Protein AF-A0A850LRT7-F1 (afdb_monomer_lite)

Foldseek 3Di:
DDDDDDPCPPVVVVVVVVVVVVVVVVVVVVVVVVVVVVVPPDFDFPDQWDADPVRDIDGLVVQVPDPQHDPPPSDNRDVVNTTDD

Structure (mmCIF, N/CA/C/O backbone):
data_AF-A0A850LRT7-F1
#
_entry.id   AF-A0A850LRT7-F1
#
loop_
_atom_site.group_PDB
_atom_site.id
_atom_site.type_symbol
_atom_site.label_atom_id
_atom_site.label_alt_id
_atom_site.label_comp_id
_atom_site.label_asym_id
_atom_site.label_entity_id
_atom_site.label_seq_id
_atom_site.pdbx_PDB_ins_code
_atom_site.Cartn_x
_atom_site.Cartn_y
_atom_site.Cartn_z
_atom_site.occupancy
_atom_site.B_iso_or_equiv
_atom_site.auth_seq_id
_atom_site.auth_comp_id
_atom_site.auth_asym_id
_atom_site.auth_atom_id
_atom_site.pdbx_PDB_model_num
ATOM 1 N N . MET A 1 1 ? 63.103 0.850 -19.717 1.00 54.22 1 MET A N 1
ATOM 2 C CA . MET A 1 1 ? 62.220 0.224 -20.727 1.00 54.22 1 MET A CA 1
ATOM 3 C C . MET A 1 1 ? 61.193 1.251 -21.183 1.00 54.22 1 MET A C 1
ATOM 5 O O . MET A 1 1 ? 60.552 1.834 -20.311 1.00 54.22 1 MET A O 1
ATOM 9 N N . PRO A 1 2 ? 61.068 1.541 -22.488 1.00 59.19 2 PRO A N 1
ATOM 10 C CA . PRO A 1 2 ? 60.065 2.483 -22.974 1.00 59.19 2 PRO A CA 1
ATOM 11 C C . PRO A 1 2 ? 58.661 1.883 -22.801 1.00 59.19 2 PRO A C 1
ATOM 13 O O . PRO A 1 2 ? 58.434 0.719 -23.122 1.00 59.19 2 PRO A O 1
ATOM 16 N N . LYS A 1 3 ? 57.726 2.665 -22.247 1.00 63.94 3 LYS A N 1
ATOM 17 C CA . LYS A 1 3 ? 56.319 2.261 -22.117 1.00 63.94 3 LYS A CA 1
ATOM 18 C C . LYS A 1 3 ? 55.677 2.299 -23.505 1.00 63.94 3 LYS A C 1
ATOM 20 O O . LYS A 1 3 ? 55.676 3.356 -24.130 1.00 63.94 3 LYS A O 1
ATOM 25 N N . GLN A 1 4 ? 55.138 1.171 -23.970 1.00 68.19 4 GLN A N 1
ATOM 26 C CA . GLN A 1 4 ? 54.326 1.126 -25.189 1.00 68.19 4 GLN A CA 1
ATOM 27 C C . GLN A 1 4 ? 53.138 2.081 -25.042 1.00 68.19 4 GLN A C 1
ATOM 29 O O . GLN A 1 4 ? 52.306 1.925 -24.147 1.00 68.19 4 GLN A O 1
ATOM 34 N N . THR A 1 5 ? 53.068 3.085 -25.911 1.00 66.38 5 THR A N 1
ATOM 35 C CA . THR A 1 5 ? 51.875 3.910 -26.083 1.00 66.38 5 THR A CA 1
ATOM 36 C C . THR A 1 5 ? 50.818 3.102 -26.833 1.00 66.38 5 THR A C 1
ATOM 38 O O . THR A 1 5 ? 51.135 2.310 -27.719 1.00 66.38 5 THR A O 1
ATOM 41 N N . SER A 1 6 ? 49.551 3.252 -26.440 1.00 63.16 6 SER A N 1
ATOM 42 C CA . SER A 1 6 ? 48.449 2.519 -27.069 1.00 63.16 6 SER A CA 1
ATOM 43 C C . SER A 1 6 ? 48.370 2.876 -28.558 1.00 63.16 6 SER A C 1
ATOM 45 O O . SER A 1 6 ? 48.342 4.061 -28.895 1.00 63.16 6 SER A O 1
ATOM 47 N N . LEU A 1 7 ? 48.282 1.862 -29.422 1.00 65.88 7 LEU A N 1
ATOM 48 C CA . LEU A 1 7 ? 48.216 1.998 -30.884 1.00 65.88 7 LEU A CA 1
ATOM 49 C C . LEU A 1 7 ? 46.963 2.744 -31.385 1.00 65.88 7 LEU A C 1
ATOM 51 O O . LEU A 1 7 ? 46.960 3.220 -32.514 1.00 65.88 7 LEU A O 1
ATOM 55 N N . PHE A 1 8 ? 45.928 2.889 -30.549 1.00 63.59 8 PHE A N 1
ATOM 56 C CA . PHE A 1 8 ? 44.650 3.506 -30.920 1.00 63.59 8 PHE A CA 1
ATOM 57 C C . PHE A 1 8 ? 44.183 4.518 -29.859 1.00 63.59 8 PHE A C 1
ATOM 59 O O . PHE A 1 8 ? 43.300 4.227 -29.047 1.00 63.59 8 PHE A O 1
ATOM 66 N N . PRO A 1 9 ? 44.758 5.734 -29.835 1.00 64.19 9 PRO A N 1
ATOM 67 C CA . PRO A 1 9 ? 44.371 6.770 -28.873 1.00 64.19 9 PRO A CA 1
ATOM 68 C C . PRO A 1 9 ? 42.896 7.205 -29.001 1.00 64.19 9 PRO A C 1
ATOM 70 O O . PRO A 1 9 ? 42.287 7.633 -28.019 1.00 64.19 9 PRO A O 1
ATOM 73 N N . GLU A 1 10 ? 42.288 7.054 -30.179 1.00 64.88 10 GLU A N 1
ATOM 74 C CA . GLU A 1 10 ? 40.889 7.416 -30.443 1.00 64.88 10 GLU A CA 1
ATOM 75 C C . GLU A 1 10 ? 39.881 6.517 -29.705 1.00 64.88 10 GLU A C 1
ATOM 77 O O . GLU A 1 10 ? 38.853 7.004 -29.217 1.00 64.88 10 GLU A O 1
ATOM 82 N N . ASP A 1 11 ? 40.193 5.230 -29.531 1.00 64.69 11 ASP A N 1
ATOM 83 C CA . ASP A 1 11 ? 39.329 4.277 -28.824 1.00 64.69 11 ASP A CA 1
ATOM 84 C C . ASP A 1 11 ? 39.295 4.540 -27.316 1.00 64.69 11 ASP A C 1
ATOM 86 O O . ASP A 1 11 ? 38.240 4.438 -26.677 1.00 64.69 11 ASP A O 1
ATOM 90 N N . GLU A 1 12 ? 40.415 4.977 -26.732 1.00 64.31 12 GLU A N 1
ATOM 91 C CA . GLU A 1 12 ? 40.440 5.428 -25.340 1.00 64.31 12 GLU A CA 1
ATOM 92 C C . GLU A 1 12 ? 39.569 6.669 -25.120 1.00 64.31 12 GLU A C 1
ATOM 94 O O . GLU A 1 12 ? 38.865 6.768 -24.106 1.00 64.31 12 GLU A O 1
ATOM 99 N N . ILE A 1 13 ? 39.602 7.621 -26.058 1.00 66.50 13 ILE A N 1
ATOM 100 C CA . ILE A 1 13 ? 38.799 8.846 -25.992 1.00 66.50 13 ILE A CA 1
ATOM 101 C C . ILE A 1 13 ? 37.314 8.489 -26.093 1.00 66.50 13 ILE A C 1
ATOM 103 O O . ILE A 1 13 ? 36.525 8.923 -25.247 1.00 66.50 13 ILE A O 1
ATOM 107 N N . ARG A 1 14 ? 36.930 7.627 -27.046 1.00 66.00 14 ARG A N 1
ATOM 108 C CA . ARG A 1 14 ? 35.552 7.124 -27.188 1.00 66.00 14 ARG A CA 1
ATOM 109 C C . ARG A 1 14 ? 35.073 6.402 -25.931 1.00 66.00 14 ARG A C 1
ATOM 111 O O . ARG A 1 14 ? 33.972 6.672 -25.448 1.00 66.00 14 ARG A O 1
ATOM 118 N N . LYS A 1 15 ? 35.907 5.550 -25.328 1.00 68.44 15 LYS A N 1
ATOM 119 C CA . LYS A 1 15 ? 35.578 4.828 -24.087 1.00 68.44 15 LYS A CA 1
ATOM 120 C C . LYS A 1 15 ? 35.357 5.784 -22.909 1.00 68.44 15 LYS A C 1
ATOM 122 O O . LYS A 1 15 ? 34.370 5.649 -22.18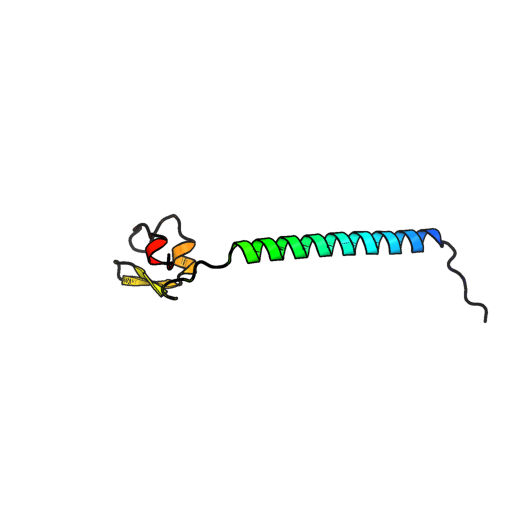1 1.00 68.44 15 LYS A O 1
ATOM 127 N N . LYS A 1 16 ? 36.214 6.802 -22.754 1.00 67.06 16 LYS A N 1
ATOM 128 C CA . LYS A 1 16 ? 36.067 7.859 -21.732 1.00 67.06 16 LYS A CA 1
ATOM 129 C C . LYS A 1 16 ? 34.810 8.709 -21.970 1.00 67.06 16 LYS A C 1
ATOM 131 O O . LYS A 1 16 ? 34.117 9.056 -21.010 1.00 67.06 16 LYS A O 1
ATOM 136 N N . MET A 1 17 ? 34.481 9.013 -23.225 1.00 63.69 17 MET A N 1
ATOM 137 C CA . MET A 1 17 ? 33.290 9.783 -23.597 1.00 63.69 17 MET A CA 1
ATOM 138 C C . MET A 1 17 ? 32.000 9.008 -23.291 1.00 63.69 17 MET A C 1
ATOM 140 O O . MET A 1 17 ? 31.111 9.536 -22.620 1.00 63.69 17 MET A O 1
ATOM 144 N N . ASN A 1 18 ? 31.944 7.725 -23.656 1.00 67.12 18 ASN A N 1
ATOM 145 C CA . ASN A 1 18 ? 30.818 6.839 -23.353 1.00 67.12 18 ASN A CA 1
ATOM 146 C C . ASN A 1 18 ? 30.619 6.665 -21.841 1.00 67.12 18 ASN A C 1
ATOM 148 O O . ASN A 1 18 ? 29.496 6.781 -21.349 1.00 67.12 18 ASN A O 1
ATOM 152 N N . ALA A 1 19 ? 31.700 6.505 -21.072 1.00 67.19 19 ALA A N 1
ATOM 153 C CA . ALA A 1 19 ? 31.626 6.440 -19.612 1.00 67.19 19 ALA A CA 1
ATOM 154 C C . ALA A 1 19 ? 31.038 7.723 -18.990 1.00 67.19 19 ALA A C 1
ATOM 156 O O . ALA A 1 19 ? 30.253 7.653 -18.040 1.00 67.19 19 ALA A O 1
ATOM 157 N N . ARG A 1 20 ? 31.358 8.907 -19.535 1.00 67.50 20 ARG A N 1
ATOM 158 C CA . ARG A 1 20 ? 30.762 10.184 -19.095 1.00 67.50 20 ARG A CA 1
ATOM 159 C C . ARG A 1 20 ? 29.270 10.266 -19.424 1.00 67.50 20 ARG A C 1
ATOM 161 O O . ARG A 1 20 ? 28.496 10.730 -18.588 1.00 67.50 20 ARG A O 1
ATOM 168 N N . VAL A 1 21 ? 28.855 9.807 -20.606 1.00 67.12 21 VAL A N 1
ATOM 169 C CA . VAL A 1 21 ? 27.437 9.772 -21.008 1.00 67.12 21 VAL A CA 1
ATOM 170 C C . VAL A 1 21 ? 26.640 8.815 -20.116 1.00 67.12 21 VAL A C 1
ATOM 172 O O . VAL A 1 21 ? 25.567 9.186 -19.640 1.00 67.12 21 VAL A O 1
ATOM 175 N N . ILE A 1 22 ? 27.183 7.632 -19.814 1.00 65.44 22 ILE A N 1
ATOM 176 C CA . ILE A 1 22 ? 26.558 6.649 -18.915 1.00 65.44 22 ILE A CA 1
ATOM 177 C C . ILE A 1 22 ? 26.413 7.225 -17.502 1.00 65.44 22 ILE A C 1
ATOM 179 O O . ILE A 1 22 ? 25.317 7.181 -16.948 1.00 65.44 22 ILE A O 1
ATOM 183 N N . LYS A 1 23 ? 27.458 7.862 -16.947 1.00 65.94 23 LYS A N 1
ATOM 184 C CA . LYS A 1 23 ? 27.386 8.536 -15.635 1.00 65.94 23 LYS A CA 1
ATOM 185 C C . LYS A 1 23 ? 26.318 9.635 -15.598 1.00 65.94 23 LYS A C 1
ATOM 187 O O . LYS A 1 23 ? 25.571 9.729 -14.626 1.00 65.94 23 LYS A O 1
ATOM 192 N N . LYS A 1 24 ? 26.202 10.445 -16.659 1.00 66.31 24 LYS A N 1
ATOM 193 C CA . LYS A 1 24 ? 25.157 11.481 -16.765 1.00 66.31 24 LYS A CA 1
ATOM 194 C C . LYS A 1 24 ? 23.751 10.878 -16.832 1.00 66.31 24 LYS A C 1
ATOM 196 O O . LYS A 1 24 ? 22.849 11.398 -16.179 1.00 66.31 24 LYS A O 1
ATOM 201 N N . LYS A 1 25 ? 23.555 9.790 -17.587 1.00 63.09 25 LYS A N 1
ATOM 202 C CA . LYS A 1 25 ? 22.270 9.073 -17.646 1.00 63.09 25 LYS A CA 1
ATOM 203 C C . LYS A 1 25 ? 21.913 8.462 -16.288 1.00 63.09 25 LYS A C 1
ATOM 205 O O . LYS A 1 25 ? 20.798 8.673 -15.827 1.00 63.09 25 LYS A O 1
ATOM 210 N N . PHE A 1 26 ? 22.861 7.813 -15.611 1.00 60.06 26 PHE A N 1
ATOM 211 C CA . PHE A 1 26 ? 22.661 7.268 -14.264 1.00 60.06 26 PHE A CA 1
ATOM 212 C C . PHE A 1 26 ? 22.234 8.341 -13.258 1.00 60.06 26 PHE A C 1
ATOM 214 O O . PHE A 1 26 ? 21.258 8.149 -12.540 1.00 60.06 26 PHE A O 1
ATOM 221 N N . LYS A 1 27 ? 22.900 9.504 -13.257 1.00 61.34 27 LYS A N 1
ATOM 222 C CA . LYS A 1 27 ? 22.551 10.611 -12.354 1.00 61.34 27 LYS A CA 1
ATOM 223 C C . LYS A 1 27 ? 21.122 11.117 -12.588 1.00 61.34 27 LYS A C 1
ATOM 225 O O . LYS A 1 27 ? 20.392 11.316 -11.629 1.00 61.34 27 LYS A O 1
ATOM 230 N N . LYS A 1 28 ? 20.692 11.235 -13.852 1.00 60.66 28 LYS A N 1
ATOM 231 C CA . LYS A 1 28 ? 19.306 11.603 -14.202 1.00 60.66 28 LYS A CA 1
ATOM 232 C C . LYS A 1 28 ? 18.276 10.556 -13.760 1.00 60.66 28 LYS A C 1
ATOM 234 O O . LYS A 1 28 ? 17.180 10.926 -13.356 1.00 60.66 28 LYS A O 1
ATOM 239 N N . PHE A 1 29 ? 18.607 9.266 -13.841 1.00 60.03 29 PHE A N 1
ATOM 240 C CA . PHE A 1 29 ? 17.725 8.190 -13.373 1.00 60.03 29 PHE A CA 1
ATOM 241 C C . PHE A 1 29 ? 17.551 8.190 -11.851 1.00 60.03 29 PHE A C 1
ATOM 243 O O . PHE A 1 29 ? 16.450 7.932 -11.373 1.00 60.03 29 PHE A O 1
ATOM 250 N N . ILE A 1 30 ? 18.615 8.494 -11.103 1.00 59.50 30 ILE A N 1
ATOM 251 C CA . ILE A 1 30 ? 18.556 8.604 -9.640 1.00 59.50 30 ILE A CA 1
ATOM 252 C C . ILE A 1 30 ? 17.685 9.802 -9.243 1.00 59.50 30 ILE A C 1
ATOM 254 O O . ILE A 1 30 ? 16.722 9.615 -8.511 1.00 59.50 30 ILE A O 1
ATOM 258 N N . SER A 1 31 ? 17.911 10.981 -9.838 1.00 57.03 31 SER A N 1
ATOM 259 C CA . SER A 1 31 ? 17.105 12.177 -9.547 1.00 57.03 31 SER A CA 1
ATOM 260 C C . SER A 1 31 ? 15.607 11.973 -9.799 1.00 57.03 31 SER A C 1
ATOM 262 O O . SER A 1 31 ? 14.799 12.371 -8.972 1.00 57.03 31 SER A O 1
ATOM 264 N N . LYS A 1 32 ? 15.222 11.272 -10.877 1.00 57.38 32 LYS A N 1
ATOM 265 C CA . LYS A 1 32 ? 13.806 10.943 -11.123 1.00 57.38 32 LYS A CA 1
ATOM 266 C C . LYS A 1 32 ? 13.212 9.997 -10.078 1.00 57.38 32 LYS A C 1
ATOM 268 O O . LYS A 1 32 ? 12.044 10.130 -9.738 1.00 57.38 32 LYS A O 1
ATOM 273 N N . LYS A 1 33 ? 13.981 9.021 -9.586 1.00 53.16 33 LYS A N 1
ATOM 274 C CA . LYS A 1 33 ? 13.508 8.107 -8.534 1.00 53.16 33 LYS A CA 1
ATOM 275 C C . LYS A 1 33 ? 13.346 8.815 -7.193 1.00 53.16 33 LYS A C 1
ATOM 277 O O . LYS A 1 33 ? 12.429 8.473 -6.452 1.00 53.16 33 LYS A O 1
ATOM 282 N N . ASP A 1 34 ? 14.212 9.776 -6.896 1.00 52.25 34 ASP A N 1
ATOM 283 C CA . ASP A 1 34 ? 14.135 10.544 -5.657 1.00 52.25 34 ASP A CA 1
ATOM 284 C C . ASP A 1 34 ? 12.972 11.549 -5.690 1.00 52.25 34 ASP A C 1
ATOM 286 O O . ASP A 1 34 ? 12.263 11.674 -4.698 1.00 52.25 34 ASP A O 1
ATOM 290 N N . GLU A 1 35 ? 12.682 12.169 -6.841 1.00 53.06 35 GLU A N 1
ATOM 291 C CA . GLU A 1 35 ? 11.493 13.021 -7.024 1.00 53.06 35 GLU A CA 1
ATOM 292 C C . GLU A 1 35 ? 10.176 12.245 -6.852 1.00 53.06 35 GLU A C 1
ATOM 294 O O . GLU A 1 35 ? 9.272 12.722 -6.170 1.00 53.06 35 GLU A O 1
ATOM 299 N N . ILE A 1 36 ? 10.086 11.017 -7.382 1.00 53.16 36 ILE A N 1
ATOM 300 C CA . ILE A 1 36 ? 8.907 10.151 -7.192 1.00 53.16 36 ILE A CA 1
ATOM 301 C C . ILE A 1 36 ? 8.710 9.831 -5.700 1.00 53.16 36 ILE A C 1
ATOM 303 O O . ILE A 1 36 ? 7.604 9.965 -5.179 1.00 53.16 36 ILE A O 1
ATOM 307 N N . LYS A 1 37 ? 9.796 9.510 -4.984 1.00 50.66 37 LYS A N 1
ATOM 308 C CA . LYS A 1 37 ? 9.757 9.233 -3.538 1.00 50.66 37 LYS A CA 1
ATOM 309 C C . LYS A 1 37 ? 9.439 10.456 -2.677 1.00 50.66 37 LYS A C 1
ATOM 311 O O . LYS A 1 37 ? 8.932 10.285 -1.572 1.00 50.66 37 LYS A O 1
ATOM 316 N N . LEU A 1 38 ? 9.767 11.665 -3.134 1.00 49.03 38 LEU A N 1
ATOM 317 C CA . LEU A 1 38 ? 9.425 12.908 -2.438 1.00 49.03 38 LEU A CA 1
ATOM 318 C C . LEU A 1 38 ? 7.966 13.316 -2.671 1.00 49.03 38 LEU A C 1
ATOM 320 O O . LEU A 1 38 ? 7.356 13.855 -1.757 1.00 49.03 38 LEU A O 1
ATOM 324 N N . SER A 1 39 ? 7.379 13.008 -3.833 1.00 52.25 39 SER A N 1
ATOM 325 C CA . SER A 1 39 ? 5.949 13.262 -4.076 1.00 52.25 39 SER A CA 1
ATOM 326 C C . SER A 1 39 ? 5.003 12.310 -3.328 1.00 52.25 39 SER A C 1
ATOM 328 O O . SER A 1 39 ? 3.843 12.648 -3.121 1.00 52.25 39 SER A O 1
ATOM 330 N N . GLU A 1 40 ? 5.494 11.146 -2.886 1.00 53.75 40 GLU A N 1
ATOM 331 C CA . GLU A 1 40 ? 4.739 10.193 -2.051 1.00 53.75 40 GLU A CA 1
ATOM 332 C C . GLU A 1 40 ? 4.803 10.512 -0.540 1.00 53.75 40 GLU A C 1
ATOM 334 O O . GLU A 1 40 ? 4.179 9.829 0.272 1.00 53.75 40 GLU A O 1
ATOM 339 N N . GLN A 1 41 ? 5.527 11.560 -0.132 1.00 54.84 41 GLN A N 1
ATOM 340 C CA . GLN A 1 41 ? 5.498 12.074 1.240 1.00 54.84 41 GLN A CA 1
ATOM 341 C C . GLN A 1 41 ? 4.309 13.048 1.346 1.00 54.84 41 GLN A C 1
ATOM 343 O O . GLN A 1 41 ? 4.269 14.038 0.632 1.00 54.84 41 GLN A O 1
ATOM 348 N N . SER A 1 42 ? 3.296 12.867 2.190 1.00 57.06 42 SER A N 1
ATOM 349 C CA . SER A 1 42 ? 3.321 12.223 3.503 1.00 57.06 42 SER A CA 1
ATOM 350 C C . SER A 1 42 ? 1.891 12.026 4.031 1.00 57.06 42 SER A C 1
ATOM 352 O O . SER A 1 42 ? 1.496 12.642 5.019 1.00 57.06 42 SER A O 1
ATOM 354 N N . LYS A 1 43 ? 1.095 11.138 3.421 1.00 64.38 43 LYS A N 1
ATOM 355 C CA . LYS A 1 43 ? -0.125 10.675 4.101 1.00 64.38 43 LYS A CA 1
ATOM 356 C C . LYS A 1 43 ? 0.284 9.708 5.204 1.00 64.38 43 LYS A C 1
ATOM 358 O O . LYS A 1 43 ? 0.616 8.552 4.948 1.00 64.38 43 LYS A O 1
ATOM 363 N N . LYS A 1 44 ? 0.342 10.207 6.439 1.00 73.50 44 LYS A N 1
ATOM 364 C CA . LYS A 1 44 ? 0.595 9.359 7.603 1.00 73.50 44 LYS A CA 1
ATOM 365 C C . LYS A 1 44 ? -0.648 8.501 7.846 1.00 73.50 44 LYS A C 1
ATOM 367 O O . LYS A 1 44 ? -1.754 9.043 7.909 1.00 73.50 44 LYS A O 1
ATOM 372 N N . PRO A 1 45 ? -0.504 7.170 7.936 1.00 77.75 45 PRO A N 1
ATOM 373 C CA . PRO A 1 45 ? -1.628 6.331 8.310 1.00 77.75 45 PRO A CA 1
ATOM 374 C C . PRO A 1 45 ? -2.034 6.659 9.753 1.00 77.75 45 PRO A C 1
ATOM 376 O O . PRO A 1 45 ? -1.169 6.798 10.616 1.00 77.75 45 PRO A O 1
ATOM 379 N N . LYS A 1 46 ? -3.343 6.734 10.022 1.00 81.38 46 LYS A N 1
ATOM 380 C CA . LYS A 1 46 ? -3.905 6.906 11.377 1.00 81.38 46 LYS A CA 1
ATOM 381 C C . LYS A 1 46 ? -3.427 5.810 12.320 1.00 81.38 46 LYS A C 1
ATOM 383 O O . LYS A 1 46 ? -3.160 6.039 13.494 1.00 81.38 46 LYS A O 1
ATOM 388 N N . GLN A 1 47 ? -3.377 4.585 11.804 1.00 82.31 47 GLN A N 1
ATOM 389 C CA . GLN A 1 47 ? -2.983 3.389 12.537 1.00 82.31 47 GLN A CA 1
ATOM 390 C C . GLN A 1 47 ? -2.257 2.431 11.597 1.00 82.31 47 GLN A C 1
ATOM 392 O O . GLN A 1 47 ? -2.602 2.319 10.421 1.00 82.31 47 GLN A O 1
ATOM 397 N N . GLU A 1 48 ? -1.289 1.677 12.124 1.00 86.00 48 GLU A N 1
ATOM 398 C CA . GLU A 1 48 ? -0.599 0.648 11.335 1.00 86.00 48 GLU A CA 1
ATOM 399 C C . GLU A 1 48 ? -1.550 -0.474 10.882 1.00 86.00 48 GLU A C 1
ATOM 401 O O . GLU A 1 48 ? -1.371 -1.082 9.822 1.00 86.00 48 GLU A O 1
ATOM 406 N N . ILE A 1 49 ? -2.585 -0.735 11.684 1.00 87.69 49 ILE A N 1
ATOM 407 C CA . ILE A 1 49 ? -3.558 -1.801 11.466 1.00 87.69 49 ILE A CA 1
ATOM 408 C C . ILE A 1 49 ? -4.942 -1.186 11.271 1.00 87.69 49 ILE A C 1
ATOM 410 O O . ILE A 1 49 ? -5.539 -0.664 12.210 1.00 87.69 49 ILE A O 1
ATOM 414 N N . TYR A 1 50 ? -5.485 -1.337 10.068 1.00 85.00 50 TYR A N 1
ATOM 415 C CA . TYR A 1 50 ? 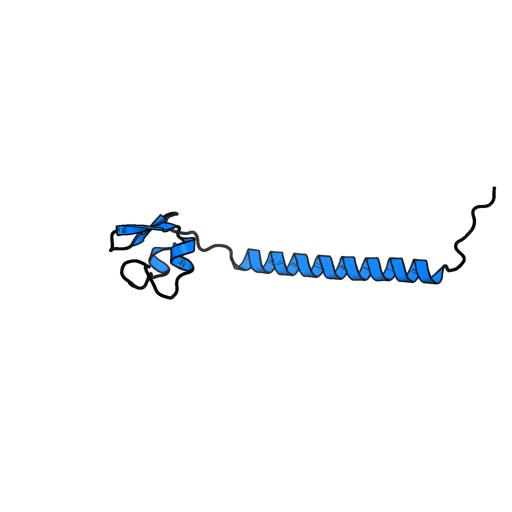-6.881 -1.057 9.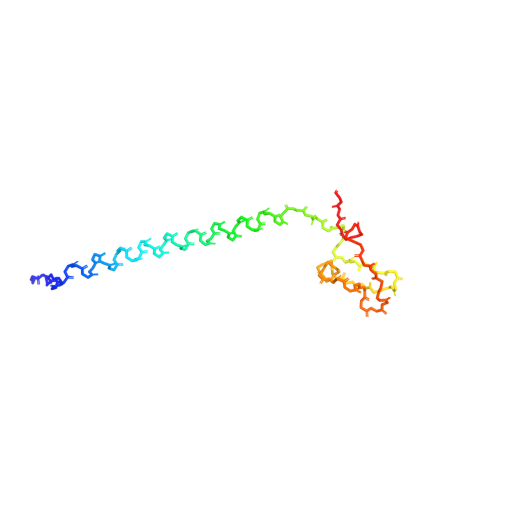771 1.00 85.00 50 TYR A CA 1
ATOM 416 C C . TYR A 1 50 ? -7.767 -2.202 10.274 1.00 85.00 50 TYR A C 1
ATOM 418 O O . TYR A 1 50 ? -7.511 -3.380 9.994 1.00 85.00 50 TYR A O 1
ATOM 426 N N . LYS A 1 51 ? -8.830 -1.863 11.010 1.00 88.50 51 LYS A N 1
ATOM 427 C CA . LYS A 1 51 ? -9.859 -2.813 11.446 1.00 88.50 51 LYS A CA 1
ATOM 428 C C . LYS A 1 51 ? -11.140 -2.563 10.667 1.00 88.50 51 LYS A C 1
ATOM 430 O O . LYS A 1 51 ? -11.805 -1.551 10.862 1.00 88.50 51 LYS A O 1
ATOM 435 N N . CYS A 1 52 ? -11.516 -3.515 9.825 1.00 84.44 52 CYS A N 1
ATOM 436 C CA . CYS A 1 52 ? -12.784 -3.454 9.118 1.00 84.44 52 CYS A CA 1
ATOM 437 C C . CYS A 1 52 ? -13.950 -3.777 10.070 1.00 84.44 52 CYS A C 1
ATOM 439 O O . CYS A 1 52 ? -13.805 -4.559 11.009 1.00 84.44 52 CYS A O 1
ATOM 441 N N . LYS A 1 53 ? -15.150 -3.262 9.774 1.00 85.31 53 LYS A N 1
ATOM 442 C CA . LYS A 1 53 ? -16.388 -3.544 10.531 1.00 85.31 53 LYS A CA 1
ATOM 443 C C . LYS A 1 53 ? -16.760 -5.033 10.605 1.00 85.31 53 LYS A C 1
ATOM 445 O O . LYS A 1 53 ? -17.519 -5.417 11.482 1.00 85.31 53 LYS A O 1
ATOM 450 N N . CYS A 1 54 ? -16.250 -5.866 9.696 1.00 86.62 54 CYS A N 1
ATOM 451 C CA . CYS A 1 54 ? -16.415 -7.324 9.764 1.00 86.62 54 CYS A CA 1
ATOM 452 C C . CYS A 1 54 ? -15.492 -8.009 10.790 1.00 86.62 54 CYS A C 1
ATOM 454 O O . CYS A 1 54 ? -15.568 -9.220 10.953 1.00 86.62 54 CYS A O 1
ATOM 456 N N . GLY A 1 55 ? -14.606 -7.259 11.454 1.00 86.88 55 GLY A N 1
ATOM 457 C CA . GLY A 1 55 ? -13.637 -7.775 12.422 1.00 86.88 55 GLY A CA 1
ATOM 458 C C . GLY A 1 55 ? -12.258 -8.089 11.835 1.00 86.88 55 GLY A C 1
ATOM 459 O O . GLY A 1 55 ? -11.318 -8.320 12.598 1.00 86.88 55 GLY A O 1
ATOM 460 N N . LEU A 1 56 ? -12.098 -8.053 10.507 1.00 88.12 56 LEU A N 1
ATOM 461 C CA . LEU A 1 56 ? -10.812 -8.307 9.862 1.00 88.12 56 LEU A CA 1
ATOM 462 C C . LEU A 1 56 ? -9.808 -7.190 10.163 1.00 88.12 56 LEU A C 1
ATOM 464 O O . LEU A 1 56 ? -10.089 -6.007 9.956 1.00 88.12 56 LEU A O 1
ATOM 468 N N . LYS A 1 57 ? -8.617 -7.587 10.612 1.00 89.50 57 LYS A N 1
ATOM 469 C CA . LYS A 1 57 ? -7.481 -6.697 10.857 1.00 89.50 57 LYS A CA 1
ATOM 470 C C . LYS A 1 57 ? -6.481 -6.856 9.723 1.00 89.50 57 LYS A C 1
ATOM 472 O O . LYS A 1 57 ? -6.089 -7.976 9.412 1.00 89.50 57 LYS A O 1
ATOM 477 N N . MET A 1 58 ? -6.062 -5.755 9.119 1.00 88.00 58 MET A N 1
ATOM 478 C CA . MET A 1 58 ? -5.084 -5.769 8.035 1.00 88.00 58 MET A CA 1
ATOM 479 C C . MET A 1 58 ? -4.140 -4.580 8.148 1.00 88.00 58 MET A C 1
ATOM 481 O O . MET A 1 58 ? -4.500 -3.544 8.696 1.00 88.00 58 MET A O 1
ATOM 485 N N . HIS A 1 59 ? -2.924 -4.729 7.634 1.00 89.06 59 HIS A N 1
ATOM 486 C CA . HIS A 1 59 ? -1.974 -3.625 7.584 1.00 89.06 59 HIS A CA 1
ATOM 487 C C . HIS A 1 59 ? -2.492 -2.525 6.640 1.00 89.06 59 HIS A C 1
ATOM 489 O O . HIS A 1 59 ? -3.054 -2.847 5.591 1.00 89.06 59 HIS A O 1
ATOM 495 N N . TRP A 1 60 ? -2.282 -1.246 6.968 1.00 85.94 60 TRP A N 1
ATOM 496 C CA . TRP A 1 60 ? -2.799 -0.107 6.187 1.00 85.94 60 TRP A CA 1
ATOM 497 C C . TRP A 1 60 ? -2.450 -0.185 4.692 1.00 85.94 60 TRP A C 1
ATOM 499 O O . TRP A 1 60 ? -3.323 0.015 3.860 1.00 85.94 60 TRP A O 1
ATOM 509 N N . LYS A 1 61 ? -1.223 -0.605 4.344 1.00 85.00 61 LYS A N 1
ATOM 510 C CA . LYS A 1 61 ? -0.804 -0.848 2.944 1.00 85.00 61 LYS A CA 1
ATOM 511 C C . LYS A 1 61 ? -1.701 -1.832 2.189 1.00 85.00 61 LYS A C 1
ATOM 513 O O . LYS A 1 61 ? -1.934 -1.678 0.997 1.00 85.00 61 LYS A O 1
ATOM 518 N N . VAL A 1 62 ? -2.177 -2.873 2.873 1.00 86.31 62 VAL A N 1
ATOM 519 C CA . VAL A 1 62 ? -3.065 -3.883 2.278 1.00 86.31 62 VAL A CA 1
ATOM 520 C C . VAL A 1 62 ? -4.466 -3.310 2.087 1.00 86.31 62 VAL A C 1
ATOM 522 O O . VAL A 1 62 ? -5.128 -3.638 1.108 1.00 86.31 62 VAL A O 1
ATOM 525 N N . ALA A 1 63 ? -4.912 -2.464 3.018 1.00 85.00 63 ALA A N 1
ATOM 526 C CA . ALA A 1 63 ? -6.194 -1.780 2.924 1.00 85.00 63 ALA A CA 1
ATOM 527 C C . ALA A 1 63 ? -6.198 -0.720 1.809 1.00 85.00 63 ALA A C 1
ATOM 529 O O . ALA A 1 63 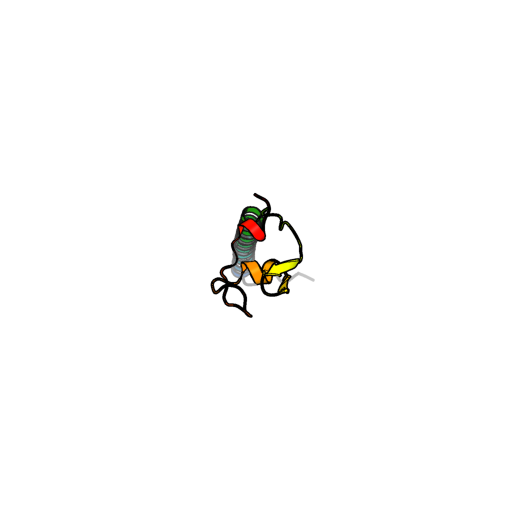? -7.156 -0.649 1.051 1.00 85.00 63 ALA A O 1
ATOM 530 N N . GLU A 1 64 ? -5.120 0.055 1.676 1.00 84.31 64 GLU A N 1
ATOM 531 C CA . GLU A 1 64 ? -4.953 1.078 0.637 1.00 84.31 64 GLU A CA 1
ATOM 532 C C . GLU A 1 64 ? -4.854 0.466 -0.764 1.00 84.31 64 GLU A C 1
ATOM 534 O O . GLU A 1 64 ? -5.482 0.949 -1.701 1.00 84.31 64 GLU A O 1
ATOM 539 N N . GLY A 1 65 ? -4.093 -0.622 -0.914 1.00 83.19 65 GLY A N 1
ATOM 540 C CA . GLY A 1 65 ? -3.878 -1.262 -2.211 1.00 83.19 65 GLY A CA 1
ATOM 541 C C . GLY A 1 65 ? -5.093 -2.009 -2.771 1.00 83.19 65 GLY A C 1
ATOM 542 O O . GLY A 1 65 ? -4.997 -2.579 -3.856 1.00 83.19 65 GLY A O 1
ATOM 543 N N . ARG A 1 66 ? -6.218 -2.061 -2.047 1.00 82.56 66 ARG A N 1
ATOM 544 C CA . ARG A 1 66 ? -7.421 -2.785 -2.467 1.00 82.56 66 ARG A CA 1
ATOM 545 C C . ARG A 1 66 ? -8.512 -1.840 -2.958 1.00 82.56 66 ARG A C 1
ATOM 547 O O . ARG A 1 66 ? -9.196 -1.210 -2.159 1.00 82.56 66 ARG A O 1
ATOM 554 N N . SER A 1 67 ? -8.743 -1.850 -4.271 1.00 75.25 67 SER A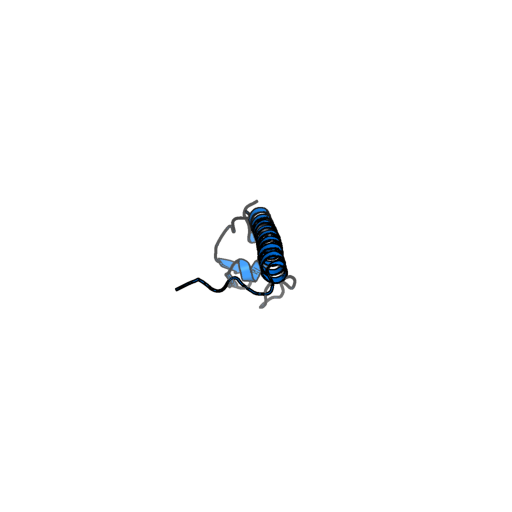 N 1
ATOM 555 C CA . SER A 1 67 ? -9.893 -1.203 -4.922 1.00 75.25 67 SER A CA 1
ATOM 556 C C . SER A 1 67 ? -11.221 -1.889 -4.605 1.00 75.25 67 SER A C 1
ATOM 558 O O . SER A 1 67 ? -12.252 -1.235 -4.483 1.00 75.25 67 SER A O 1
ATOM 560 N N . ASP A 1 68 ? -11.187 -3.211 -4.435 1.00 80.75 68 ASP A N 1
ATOM 561 C CA . ASP A 1 68 ? -12.392 -4.049 -4.371 1.00 80.75 68 ASP A CA 1
ATOM 562 C C . ASP A 1 68 ? -12.988 -4.126 -2.951 1.00 80.75 68 ASP A C 1
ATOM 564 O O . ASP A 1 68 ? -14.014 -4.765 -2.719 1.00 80.75 68 ASP A O 1
ATOM 568 N N . GLY A 1 69 ? -12.349 -3.461 -1.982 1.00 82.06 69 GLY A N 1
ATOM 569 C CA . GLY A 1 69 ? -12.765 -3.427 -0.584 1.00 82.06 69 GLY A CA 1
ATOM 570 C C . GLY A 1 69 ? -12.211 -4.571 0.274 1.00 82.06 69 GLY A C 1
ATOM 571 O O . GLY A 1 69 ? -11.209 -5.216 -0.035 1.00 82.06 69 GLY A O 1
ATOM 572 N N . CYS A 1 70 ? -12.836 -4.787 1.432 1.00 85.88 70 CYS A N 1
ATOM 573 C CA . CYS A 1 70 ? -12.413 -5.781 2.414 1.00 85.88 70 CYS A CA 1
ATOM 574 C C . CYS A 1 70 ? -12.558 -7.212 1.863 1.00 85.88 70 CYS A C 1
ATOM 576 O O . CYS A 1 70 ? -13.654 -7.575 1.450 1.00 85.88 70 CYS A O 1
ATOM 578 N N . PRO A 1 71 ? -11.538 -8.083 1.964 1.00 84.38 71 PRO A N 1
ATOM 579 C CA . PRO A 1 71 ? -11.576 -9.432 1.382 1.00 84.38 71 PRO A CA 1
ATOM 580 C C . PRO A 1 71 ? -12.617 -10.373 1.998 1.00 84.38 71 PRO A C 1
ATOM 582 O O . PRO A 1 71 ? -12.883 -11.426 1.435 1.00 84.38 71 PRO A O 1
ATOM 585 N N . GLN A 1 72 ? -13.149 -10.047 3.177 1.00 86.31 72 GLN A N 1
ATOM 586 C CA . GLN A 1 72 ? -14.082 -10.923 3.885 1.00 86.31 72 GLN A CA 1
ATOM 587 C C . GLN A 1 72 ? -15.541 -10.507 3.705 1.00 86.31 72 GLN A C 1
ATOM 589 O O . GLN A 1 72 ? -16.432 -11.346 3.773 1.00 86.31 72 GLN A O 1
ATOM 594 N N . CYS A 1 73 ? -15.806 -9.215 3.510 1.00 87.06 73 CYS A N 1
ATOM 595 C CA . CYS A 1 73 ? -17.171 -8.692 3.432 1.00 87.06 73 CYS A CA 1
ATOM 596 C C . CYS A 1 73 ? -17.421 -7.776 2.231 1.00 87.06 73 CYS A C 1
ATOM 598 O O . CYS A 1 73 ? -18.486 -7.168 2.165 1.00 87.06 73 CYS A O 1
ATOM 600 N N . ASN A 1 74 ? -16.438 -7.632 1.335 1.00 86.12 74 ASN A N 1
ATOM 601 C CA . ASN A 1 74 ? -16.435 -6.772 0.146 1.00 86.12 74 ASN A CA 1
ATOM 602 C C . ASN A 1 74 ? -16.910 -5.334 0.403 1.00 86.12 74 ASN A C 1
ATOM 604 O O . ASN A 1 74 ? -17.371 -4.637 -0.497 1.00 86.12 74 ASN A O 1
ATOM 608 N N . ARG A 1 75 ? -16.810 -4.862 1.650 1.00 86.88 75 ARG A N 1
ATOM 609 C CA . ARG A 1 75 ? -17.121 -3.472 1.977 1.00 86.88 75 ARG A CA 1
ATOM 610 C C . ARG A 1 75 ? -16.006 -2.581 1.471 1.00 86.88 75 ARG A C 1
ATOM 612 O O . ARG A 1 75 ? -14.840 -2.844 1.761 1.00 86.88 75 ARG A O 1
ATOM 619 N N . HIS A 1 76 ? -16.387 -1.511 0.787 1.00 86.50 76 HIS A N 1
ATOM 620 C CA . HIS A 1 76 ? -15.469 -0.465 0.365 1.00 86.50 76 HIS A CA 1
ATOM 621 C C . HIS A 1 76 ? -14.715 0.111 1.573 1.00 86.50 76 HIS A C 1
ATOM 623 O O . HIS A 1 76 ? -15.330 0.400 2.604 1.00 86.50 76 HIS A O 1
ATOM 629 N N . ILE A 1 77 ? -13.396 0.264 1.443 1.00 85.81 77 ILE A N 1
ATOM 630 C CA . ILE A 1 77 ? -12.538 0.815 2.493 1.00 85.81 77 ILE A CA 1
ATOM 631 C C . ILE A 1 77 ? -12.210 2.264 2.113 1.00 85.81 77 ILE A C 1
ATOM 633 O O . ILE A 1 77 ? -11.453 2.486 1.169 1.00 85.81 77 ILE A O 1
ATOM 637 N N . PRO A 1 78 ? -12.786 3.271 2.791 1.00 84.38 78 PRO A N 1
ATOM 638 C CA . PRO A 1 78 ? -12.482 4.661 2.486 1.00 84.38 78 PRO A CA 1
ATOM 639 C C . PRO A 1 78 ? -11.071 5.028 2.965 1.00 84.38 78 PRO A C 1
ATOM 641 O O . PRO A 1 78 ? -10.681 4.737 4.096 1.00 84.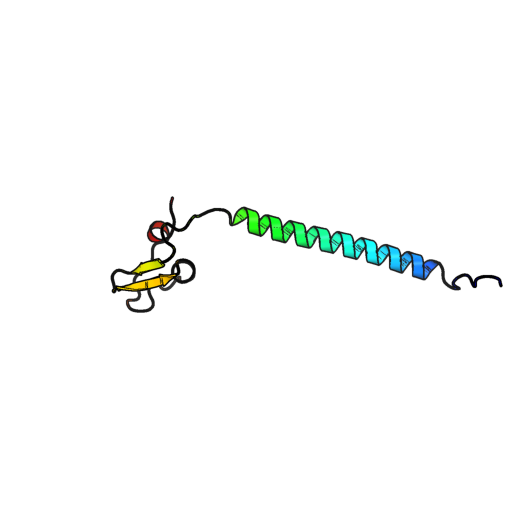38 78 PRO A O 1
ATOM 644 N N . LEU A 1 79 ? -10.315 5.736 2.122 1.00 81.56 79 LEU A N 1
ATOM 645 C CA . LEU A 1 79 ? -8.955 6.194 2.440 1.00 81.56 79 LEU A CA 1
ATOM 646 C C . LEU A 1 79 ? -8.912 7.124 3.667 1.00 81.56 79 LEU A C 1
ATOM 648 O O . LEU A 1 79 ? -7.902 7.162 4.364 1.00 81.56 79 LEU A O 1
ATOM 652 N N . SER A 1 80 ? -10.012 7.820 3.970 1.00 81.81 80 SER A N 1
ATOM 653 C CA . SER A 1 80 ? -10.160 8.672 5.158 1.00 81.81 80 SER A CA 1
ATOM 654 C C . SER A 1 80 ? -10.175 7.896 6.480 1.00 81.81 80 SER A C 1
ATOM 656 O O . SER A 1 80 ? -9.872 8.466 7.528 1.00 81.81 80 SER A O 1
ATOM 658 N N . GLU A 1 81 ? -10.495 6.598 6.467 1.00 79.12 81 GLU A N 1
ATOM 659 C CA . GLU A 1 81 ? -10.354 5.737 7.649 1.00 79.12 81 GLU A CA 1
ATOM 660 C C . GLU A 1 81 ? -8.911 5.235 7.829 1.00 79.12 81 GLU A C 1
ATOM 662 O O . GLU A 1 81 ? -8.531 4.863 8.939 1.00 79.12 81 GLU A O 1
ATOM 667 N N . ILE A 1 82 ? -8.104 5.234 6.761 1.00 79.94 82 ILE A N 1
ATOM 668 C CA . ILE A 1 82 ? -6.724 4.728 6.763 1.00 79.94 82 ILE A CA 1
ATOM 669 C C . ILE A 1 82 ? -5.720 5.848 7.071 1.00 79.94 82 ILE A C 1
ATOM 671 O O . ILE A 1 82 ? -4.794 5.633 7.852 1.00 79.94 82 ILE A O 1
ATOM 675 N N . PHE A 1 83 ? -5.897 7.034 6.488 1.00 81.00 83 PHE A N 1
ATOM 676 C CA . PHE A 1 83 ? -4.955 8.153 6.576 1.00 81.00 83 PHE A CA 1
ATOM 677 C C . PHE A 1 83 ? -5.492 9.311 7.423 1.00 81.00 83 PHE A C 1
ATOM 679 O O . PHE A 1 83 ? -6.705 9.526 7.502 1.00 81.00 83 PHE A O 1
ATOM 686 N N . GLU A 1 84 ? -4.587 10.035 8.084 1.00 71.75 84 GLU A N 1
ATOM 687 C CA . GLU A 1 84 ? -4.885 11.355 8.656 1.00 71.75 84 GLU A CA 1
ATOM 688 C C . GLU A 1 84 ? -5.015 12.363 7.509 1.00 71.75 84 GLU A C 1
ATOM 690 O O . GLU A 1 84 ? -4.234 12.311 6.555 1.00 71.75 84 GLU A O 1
ATOM 695 N N . GLU A 1 85 ? -6.064 13.191 7.566 1.00 60.25 85 GLU A N 1
ATOM 696 C CA . GLU A 1 85 ? -6.233 14.347 6.672 1.00 60.25 85 GLU A CA 1
ATOM 697 C C . GLU A 1 85 ? -5.193 15.424 6.982 1.00 60.25 85 GLU A C 1
ATOM 699 O O . GLU A 1 85 ? -4.919 15.647 8.185 1.00 60.25 85 GLU A O 1
#

Sequence (85 aa):
MPKQTSLFPEDEIRKKMNARVIKKKFKKFISKKDEIKLSEQSKKPKQEIYKCKCGLKMHWKVAEGRSDGCPQCNRHIPLSEIFEE

pLDDT: mean 72.15, std 12.32, range [49.03, 89.5]

Secondary structure (DSSP, 8-state):
-PPPPPS-HHHHHHHHHHHHHHHHHHHHHHHHHHHHHHHTTT--BS-SEEE-TTS-EEEHHHHHT-SS--TTT-----HHHHB--

Radius of gyration: 26.65 Å; chains: 1; bounding box: 79×25×44 Å